Protein AF-A0A1I7SP14-F1 (afdb_monomer)

Sequence (160 aa):
MFYDKQYDRLYYVETESTFSPVQIAVGFITPQHPTPTILLRTQIIRDGCEPTQLSVQGDNLFLFSSRCDSLYIMSYNMETEGLRCRRLKETLYDCIQNGDQILCRMSIQIVLLNANLQKVWGIVTHDQNIEKYFNLKCISERLDENTYVFSDNFPAATIK

Mean predicted aligned error: 10.4 Å

Solvent-accessible surface area (backbone atoms only — not comparable to full-atom values): 9003 Å² total; per-residue (Å²): 99,39,76,40,79,90,78,52,31,44,35,41,72,49,73,49,77,93,42,91,56,28,37,38,37,35,31,34,31,29,92,92,44,74,67,73,46,76,78,44,76,48,66,47,84,55,87,83,63,62,69,77,46,52,47,79,46,92,53,36,40,38,38,34,20,67,54,93,52,23,25,37,43,35,34,35,30,69,81,78,70,42,42,34,50,46,78,44,87,36,39,64,78,48,75,50,79,57,83,66,33,36,40,37,37,36,82,62,36,37,36,38,32,39,78,78,55,39,44,41,41,34,41,38,56,74,59,103,53,50,73,79,80,39,68,72,91,32,62,73,45,74,80,54,101,52,33,37,37,29,51,44,81,47,83,58,50,71,62,129

Secondary structure (DSSP, 8-state):
-EEETTTTEEEEEEEETTSSSEEEEEEEE-SS--SPEEEEEEEE-STT----EEEEETTEEEEEEEETTEEEEEEEETTTTEEEEEEESS-EEEEEEETTEEEEEESSEEEEEETTS-EEEEEEE--TTHHHHS-GGGEEEE-SSSEEEEEEEPPPEEE-

Radius of gyration: 16.93 Å; Cα contacts (8 Å, |Δi|>4): 355; chains: 1; bounding box: 35×29×51 Å

pLDDT: mean 72.33, std 11.09, range [43.31, 93.06]

Structure (mmCIF, N/CA/C/O backbone):
data_AF-A0A1I7SP14-F1
#
_entry.id   AF-A0A1I7SP14-F1
#
loop_
_atom_site.group_PDB
_atom_site.id
_atom_site.type_symbol
_atom_site.label_atom_id
_atom_site.label_alt_id
_atom_site.label_comp_id
_atom_site.label_asym_id
_atom_site.label_entity_id
_atom_site.label_seq_id
_atom_site.pdbx_PDB_ins_code
_atom_site.Cartn_x
_atom_site.Cartn_y
_atom_site.Cartn_z
_atom_site.occupancy
_atom_site.B_iso_or_equiv
_atom_site.auth_seq_id
_atom_site.auth_comp_id
_atom_site.auth_asym_id
_atom_site.auth_atom_id
_atom_site.pdbx_PDB_model_num
ATOM 1 N N . MET A 1 1 ? -3.617 10.731 5.548 1.00 82.31 1 MET A N 1
ATOM 2 C CA . MET A 1 1 ? -4.942 10.587 6.200 1.00 82.31 1 MET A CA 1
ATOM 3 C C . MET A 1 1 ? -5.923 9.997 5.197 1.00 82.31 1 MET A C 1
ATOM 5 O O . MET A 1 1 ? -5.759 10.264 4.014 1.00 82.31 1 MET A O 1
ATOM 9 N N . PHE A 1 2 ? -6.908 9.220 5.649 1.00 83.19 2 PHE A N 1
ATOM 10 C CA . PHE A 1 2 ? -7.946 8.593 4.821 1.00 83.19 2 PHE A CA 1
ATOM 11 C C . PHE A 1 2 ? -9.278 8.589 5.583 1.00 83.19 2 PHE A C 1
ATOM 13 O O . PHE A 1 2 ? -9.296 8.216 6.752 1.00 83.19 2 PHE A O 1
ATOM 20 N N . TYR A 1 3 ? -10.382 8.995 4.951 1.00 85.31 3 TYR A N 1
ATOM 21 C CA . TYR A 1 3 ? -11.706 8.977 5.584 1.00 85.31 3 TYR A CA 1
ATOM 22 C C . TYR A 1 3 ? -12.561 7.835 5.036 1.00 85.31 3 TYR A C 1
ATOM 24 O O . TYR A 1 3 ? -12.909 7.817 3.854 1.00 85.31 3 TYR A O 1
ATOM 32 N N . ASP A 1 4 ? -12.920 6.911 5.920 1.00 83.81 4 ASP A N 1
ATOM 33 C CA . ASP A 1 4 ? -13.831 5.813 5.648 1.00 83.81 4 ASP A CA 1
ATOM 34 C C . ASP A 1 4 ? -15.262 6.223 6.001 1.00 83.81 4 ASP A C 1
ATOM 36 O O . ASP A 1 4 ? -15.644 6.315 7.170 1.00 83.81 4 ASP A O 1
ATOM 40 N N . LYS A 1 5 ? -16.062 6.456 4.959 1.00 84.75 5 LYS A N 1
ATOM 41 C CA . LYS A 1 5 ? -17.468 6.854 5.086 1.00 84.75 5 LYS A CA 1
ATOM 42 C C . LYS A 1 5 ? -18.360 5.747 5.641 1.00 84.75 5 LYS A C 1
ATOM 44 O O . LYS A 1 5 ? -19.392 6.060 6.221 1.00 84.75 5 LYS A O 1
ATOM 49 N N . GLN A 1 6 ? -18.015 4.479 5.419 1.00 83.75 6 GLN A N 1
ATOM 50 C CA . GLN A 1 6 ? -18.855 3.355 5.829 1.00 83.75 6 GLN A CA 1
ATOM 51 C C . GLN A 1 6 ? -18.839 3.195 7.349 1.00 83.75 6 GLN A C 1
ATOM 53 O O . GLN A 1 6 ? -19.881 2.943 7.949 1.00 83.75 6 GLN A O 1
ATOM 58 N N . TYR A 1 7 ? -17.664 3.360 7.957 1.00 83.69 7 TYR A N 1
ATOM 59 C CA . TYR A 1 7 ? -17.481 3.218 9.403 1.00 83.69 7 TYR A CA 1
ATOM 60 C C . TYR A 1 7 ? -17.365 4.554 10.147 1.00 83.69 7 TYR A C 1
ATOM 62 O O . TYR A 1 7 ? -17.180 4.541 11.361 1.00 83.69 7 TYR A O 1
ATOM 70 N N . ASP A 1 8 ? -17.467 5.683 9.437 1.00 88.81 8 ASP A N 1
ATOM 71 C CA . ASP A 1 8 ? -17.296 7.042 9.968 1.00 88.81 8 ASP A CA 1
ATOM 72 C C . ASP A 1 8 ? -15.960 7.221 10.717 1.00 88.81 8 ASP A C 1
ATOM 74 O O . ASP A 1 8 ? -15.883 7.738 11.834 1.00 88.81 8 ASP A O 1
ATOM 78 N N . ARG A 1 9 ? -14.879 6.729 10.098 1.00 90.88 9 ARG A N 1
ATOM 79 C CA . ARG A 1 9 ? -13.528 6.710 10.676 1.00 90.88 9 ARG A CA 1
ATOM 80 C C . ARG A 1 9 ? -12.577 7.566 9.862 1.00 90.88 9 ARG A C 1
ATOM 82 O O . ARG A 1 9 ? -12.427 7.374 8.657 1.00 90.88 9 ARG A O 1
ATOM 89 N N . LEU A 1 10 ? -11.863 8.466 10.530 1.00 90.75 10 LEU A N 1
ATOM 90 C CA . LEU A 1 10 ? -10.730 9.170 9.940 1.00 90.75 10 LEU A CA 1
ATOM 91 C C . LEU A 1 10 ? -9.443 8.469 10.354 1.00 90.75 10 LEU A C 1
ATOM 93 O O . LEU A 1 10 ? -8.971 8.625 11.479 1.00 90.75 10 LEU A O 1
ATOM 97 N N . TYR A 1 11 ? -8.888 7.698 9.430 1.00 89.12 11 TYR A N 1
ATOM 98 C CA . TYR A 1 11 ? -7.613 7.031 9.594 1.00 89.12 11 TYR A CA 1
ATOM 99 C C . TYR A 1 11 ? -6.457 7.999 9.344 1.00 89.12 11 TYR A C 1
ATOM 101 O O . TYR A 1 11 ? -6.470 8.824 8.419 1.00 89.12 11 TYR A O 1
ATOM 109 N N . TYR A 1 12 ? -5.415 7.876 10.151 1.00 87.19 12 TYR A N 1
ATOM 110 C CA . TYR A 1 12 ? -4.232 8.713 10.063 1.00 87.19 12 TYR A CA 1
ATOM 111 C C . TYR A 1 12 ? -2.973 7.909 10.392 1.00 87.19 12 TYR A C 1
ATOM 113 O O . TYR A 1 12 ? -3.030 6.807 10.940 1.00 87.19 12 TYR A O 1
ATOM 121 N N . VAL A 1 13 ? -1.835 8.475 10.000 1.00 84.56 13 VAL A N 1
ATOM 122 C CA . VAL A 1 13 ? -0.512 7.927 10.277 1.00 84.56 13 VAL A CA 1
ATOM 123 C C . VAL A 1 13 ? 0.274 9.003 10.997 1.00 84.56 13 VAL A C 1
ATOM 125 O O . VAL A 1 13 ? 0.360 10.128 10.508 1.00 84.56 13 VAL A O 1
ATOM 128 N N . GLU A 1 14 ? 0.827 8.653 12.146 1.00 85.06 14 GLU A N 1
ATOM 129 C CA . GLU A 1 14 ? 1.825 9.440 12.854 1.00 85.06 14 GLU A CA 1
ATOM 130 C C . GLU A 1 14 ? 3.198 8.831 12.593 1.00 85.06 14 GLU A C 1
ATOM 132 O O . GLU A 1 14 ? 3.384 7.616 12.681 1.00 85.06 14 GLU A O 1
ATOM 137 N N . THR A 1 15 ? 4.158 9.685 12.260 1.00 78.50 15 THR A N 1
ATOM 138 C CA . THR A 1 15 ? 5.563 9.323 12.077 1.00 78.50 15 THR A CA 1
ATOM 139 C C . THR A 1 15 ? 6.388 9.999 13.160 1.00 78.50 15 THR A C 1
ATOM 141 O O . THR A 1 15 ? 6.398 11.227 13.252 1.00 78.50 15 THR A O 1
ATOM 144 N N . GLU A 1 16 ? 7.124 9.222 13.946 1.00 74.44 16 GLU A N 1
ATOM 145 C CA . GLU A 1 16 ? 8.129 9.753 14.867 1.00 74.44 16 GLU A CA 1
ATOM 146 C C . GLU A 1 16 ? 9.500 9.662 14.183 1.00 74.44 16 GLU A C 1
ATOM 148 O O . GLU A 1 16 ? 10.170 8.627 14.194 1.00 74.44 16 GLU A O 1
ATOM 153 N N . SER A 1 17 ? 9.885 10.752 13.512 1.00 62.53 17 SER A N 1
ATOM 154 C CA . SER A 1 17 ? 11.087 10.847 12.668 1.00 62.53 17 SER A CA 1
ATOM 155 C C . SER A 1 17 ? 12.378 11.157 13.439 1.00 62.53 17 SER A C 1
ATOM 157 O O . SER A 1 17 ? 13.459 11.194 12.853 1.00 62.53 17 SER A O 1
ATOM 159 N N . THR A 1 18 ? 12.298 11.344 14.759 1.00 59.03 18 THR A N 1
ATOM 160 C CA . THR A 1 18 ? 13.451 11.618 15.634 1.00 59.03 18 THR A CA 1
ATOM 161 C C . THR A 1 18 ? 14.334 10.396 15.891 1.00 59.03 18 THR A C 1
ATOM 163 O O . THR A 1 18 ? 15.452 10.554 16.381 1.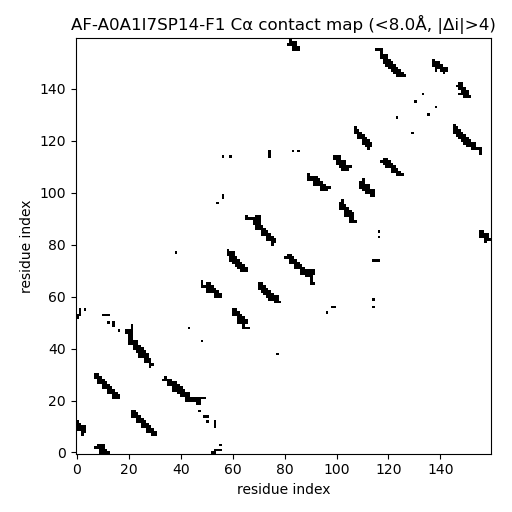00 59.03 18 THR A O 1
ATOM 166 N N . PHE A 1 19 ? 13.879 9.192 15.535 1.00 54.34 19 PHE A N 1
ATOM 167 C CA . PHE A 1 19 ? 14.609 7.946 15.751 1.00 54.34 19 PHE A CA 1
ATOM 168 C C . PHE A 1 19 ? 14.792 7.171 14.439 1.00 54.34 19 PHE A C 1
ATOM 170 O O . PHE A 1 19 ? 13.902 7.120 13.594 1.00 54.34 19 PHE A O 1
ATOM 177 N N . SER A 1 20 ? 15.969 6.562 14.272 1.00 59.94 20 SER A N 1
ATOM 178 C CA . SER A 1 20 ? 16.209 5.518 13.272 1.00 59.94 20 SER A CA 1
ATOM 179 C C . SER A 1 20 ? 16.250 4.178 14.008 1.00 59.94 20 SER A C 1
ATOM 181 O O . SER A 1 20 ? 17.102 4.024 14.891 1.00 59.94 20 SER A O 1
ATOM 183 N N . PRO A 1 21 ? 15.353 3.221 13.705 1.00 66.50 21 PRO A N 1
ATOM 184 C CA . PRO A 1 21 ? 14.350 3.229 12.630 1.00 66.50 21 PRO A CA 1
ATOM 185 C C . PRO A 1 21 ? 13.137 4.139 12.907 1.00 66.50 21 PRO A C 1
ATOM 187 O O . PRO A 1 21 ? 12.763 4.339 14.062 1.00 66.50 21 PRO A O 1
ATOM 190 N N . VAL A 1 22 ? 12.502 4.639 11.833 1.00 71.56 22 VAL A N 1
ATOM 191 C CA . VAL A 1 22 ? 11.290 5.478 11.914 1.00 71.56 22 VAL A CA 1
ATOM 192 C C . VAL A 1 22 ? 10.163 4.661 12.530 1.00 71.56 22 VAL A C 1
ATOM 194 O O . VAL A 1 22 ? 9.814 3.590 12.019 1.00 71.56 22 VAL A O 1
ATOM 197 N N . GLN A 1 23 ? 9.575 5.175 13.607 1.00 77.75 23 GLN A N 1
ATOM 198 C CA . GLN A 1 23 ? 8.369 4.585 14.170 1.00 77.75 23 GLN A CA 1
ATOM 199 C C . GLN A 1 23 ? 7.147 5.163 13.475 1.00 77.75 23 GLN A C 1
ATOM 201 O O . GLN A 1 23 ? 7.035 6.377 13.290 1.00 77.75 23 GLN A O 1
ATOM 206 N N . ILE A 1 24 ? 6.229 4.278 13.106 1.00 79.88 24 ILE A N 1
ATOM 207 C CA . ILE A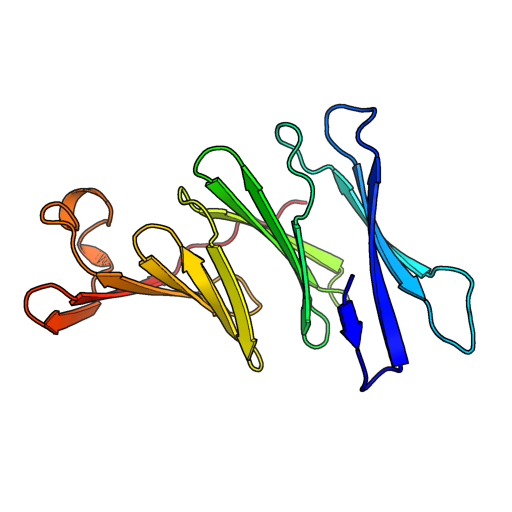 1 24 ? 4.916 4.658 12.612 1.00 79.88 24 ILE A CA 1
ATOM 208 C C . ILE A 1 24 ? 3.837 4.165 13.562 1.00 79.88 24 ILE A C 1
ATOM 210 O O . ILE A 1 24 ? 3.876 3.028 14.040 1.00 79.88 24 ILE A O 1
ATOM 214 N N . ALA A 1 25 ? 2.855 5.024 13.800 1.00 84.25 25 ALA A N 1
ATOM 215 C CA . ALA A 1 25 ? 1.606 4.661 14.435 1.00 84.25 25 ALA A CA 1
ATOM 216 C C . ALA A 1 25 ? 0.465 4.885 13.442 1.00 84.25 25 ALA A C 1
ATOM 218 O O . ALA A 1 25 ? 0.330 5.966 12.875 1.00 84.25 25 ALA A O 1
ATOM 219 N N . VAL A 1 26 ? -0.352 3.859 13.218 1.00 85.31 26 VAL A N 1
ATOM 220 C CA . VAL A 1 26 ? -1.591 3.978 12.445 1.00 85.31 26 VAL A CA 1
ATOM 221 C C . VAL A 1 26 ? -2.747 3.936 13.421 1.00 85.31 26 VAL A C 1
ATOM 223 O O . VAL A 1 26 ? -2.835 3.030 14.252 1.00 85.31 26 VAL A O 1
ATOM 226 N N . GLY A 1 27 ? -3.634 4.915 13.318 1.00 88.50 27 GLY A N 1
ATOM 227 C CA . GLY A 1 27 ? -4.807 5.010 14.168 1.00 88.50 27 GLY A CA 1
ATOM 228 C C . GLY A 1 27 ? -6.006 5.573 13.430 1.00 88.50 27 GLY A C 1
ATOM 229 O O . GLY A 1 27 ? -5.922 5.949 12.258 1.00 88.50 27 GLY A O 1
ATOM 230 N N . PHE A 1 28 ? -7.134 5.624 14.129 1.00 91.00 28 PHE A N 1
ATOM 231 C CA . PHE A 1 28 ? -8.328 6.310 13.660 1.00 91.00 28 PHE A CA 1
ATOM 232 C C . PHE A 1 28 ? -9.001 7.098 14.781 1.00 91.00 28 PHE A C 1
ATOM 234 O O . PHE A 1 28 ? -8.857 6.786 15.964 1.00 91.00 28 PHE A O 1
ATOM 241 N N . ILE A 1 29 ? -9.766 8.108 14.383 1.00 93.06 29 ILE A N 1
ATOM 242 C CA . ILE A 1 29 ? -10.726 8.811 15.237 1.00 93.06 29 ILE A CA 1
ATOM 243 C C . ILE A 1 29 ? -12.129 8.660 14.650 1.00 93.06 29 ILE A C 1
ATOM 245 O O . ILE A 1 29 ? -12.285 8.472 13.440 1.00 93.06 29 ILE A O 1
ATOM 249 N N . THR A 1 30 ? -13.142 8.762 15.505 1.00 91.69 30 THR A N 1
ATOM 250 C CA . THR A 1 30 ? -14.552 8.850 15.092 1.00 91.69 30 THR A CA 1
ATOM 251 C C . THR A 1 30 ? -15.147 10.145 15.640 1.00 91.69 30 THR A C 1
ATOM 253 O O . THR A 1 30 ? -14.665 10.639 16.664 1.00 91.69 30 THR A O 1
ATOM 256 N N . PRO A 1 31 ? -16.198 10.711 15.028 1.00 89.06 31 PRO A N 1
ATOM 257 C CA . PRO A 1 31 ? -16.857 11.890 15.585 1.00 89.06 31 PRO A CA 1
ATOM 258 C C . PRO A 1 31 ? -17.403 11.667 17.003 1.00 89.06 31 PRO A C 1
ATOM 260 O O . PRO A 1 31 ? -17.447 12.599 17.801 1.00 89.06 31 PRO A O 1
ATOM 263 N N . GLN A 1 32 ? -17.797 10.433 17.333 1.00 88.25 32 GLN A N 1
ATOM 264 C CA . GLN A 1 32 ? -18.355 10.068 18.638 1.00 88.25 32 GLN A CA 1
ATOM 265 C C . GLN A 1 32 ? -17.261 9.829 19.693 1.00 88.25 32 GLN A C 1
ATOM 267 O O . GLN A 1 32 ? -17.481 10.072 20.880 1.00 88.25 32 GLN A O 1
ATOM 272 N N . HIS A 1 33 ? -16.069 9.406 19.265 1.00 86.38 33 HIS A N 1
ATOM 273 C CA . HIS A 1 33 ? -14.890 9.219 20.108 1.00 86.38 33 HIS A CA 1
ATOM 274 C C . HIS A 1 33 ? -13.682 9.925 19.476 1.00 86.38 33 HIS A C 1
ATOM 276 O O . HIS A 1 33 ? -12.941 9.308 18.703 1.00 86.38 33 HIS A O 1
ATOM 282 N N . PRO A 1 34 ? -13.466 11.217 19.799 1.00 84.12 34 PRO A N 1
ATOM 283 C CA . PRO A 1 34 ? -12.368 11.999 19.233 1.00 84.12 34 PRO A CA 1
ATOM 284 C C . PRO A 1 34 ? -11.000 11.583 19.792 1.00 84.12 34 PRO A C 1
ATOM 286 O O . PRO A 1 34 ? -9.969 12.002 19.270 1.00 84.12 34 PRO A O 1
ATOM 289 N N . THR A 1 35 ? -10.971 10.765 20.849 1.00 89.31 35 THR A N 1
ATOM 290 C CA . THR A 1 35 ? -9.739 10.155 21.345 1.00 89.31 35 THR A CA 1
ATOM 291 C C . THR A 1 35 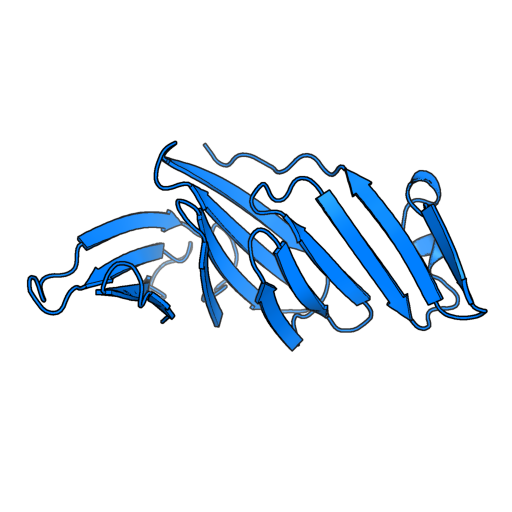? -9.228 9.133 20.328 1.00 89.31 35 THR A C 1
ATOM 293 O O . THR A 1 35 ? -9.980 8.228 19.955 1.00 89.31 35 THR A O 1
ATOM 296 N N . PRO A 1 36 ? -7.963 9.228 19.890 1.00 89.31 36 PRO A N 1
ATOM 297 C CA . PRO A 1 36 ? -7.459 8.323 18.875 1.00 89.31 36 PRO A CA 1
ATOM 298 C C . PRO A 1 36 ? -7.329 6.877 19.347 1.00 89.31 36 PRO A C 1
ATOM 300 O O . PRO A 1 36 ? -6.796 6.597 20.420 1.00 89.31 36 PRO A O 1
ATOM 303 N N . THR A 1 37 ? -7.786 5.953 18.504 1.00 89.88 37 THR A N 1
ATOM 304 C CA . THR A 1 37 ? -7.579 4.513 18.672 1.00 89.88 37 THR A CA 1
ATOM 305 C C . THR A 1 37 ? -6.386 4.089 17.829 1.00 89.88 37 THR A C 1
ATOM 307 O O . THR A 1 37 ? -6.412 4.225 16.606 1.00 89.88 37 THR A O 1
ATOM 310 N N . ILE A 1 38 ? -5.338 3.578 18.476 1.00 88.12 38 ILE A N 1
ATOM 311 C CA . ILE A 1 38 ? -4.129 3.104 17.796 1.00 88.12 38 ILE A CA 1
ATOM 312 C C . ILE A 1 38 ? -4.313 1.639 17.404 1.00 88.12 38 ILE A C 1
ATOM 314 O O . ILE A 1 38 ? -4.577 0.800 18.260 1.00 88.12 38 ILE A O 1
ATOM 318 N N . LEU A 1 39 ? -4.159 1.350 16.113 1.00 84.19 39 LEU A N 1
ATOM 319 C CA . LEU A 1 39 ? -4.290 0.011 15.532 1.00 84.19 39 LEU A CA 1
ATOM 320 C C . LEU A 1 39 ? -2.941 -0.690 15.409 1.00 84.19 39 LEU A C 1
ATOM 322 O O . LEU A 1 39 ? -2.821 -1.878 15.674 1.00 84.19 39 LEU A O 1
ATOM 326 N N . LEU A 1 40 ? -1.918 0.052 14.997 1.00 82.62 40 LEU A N 1
ATOM 327 C CA . LEU A 1 40 ? -0.595 -0.494 14.737 1.00 82.62 40 LEU A CA 1
ATOM 328 C C . LEU A 1 40 ? 0.455 0.490 15.225 1.00 82.62 40 LEU A C 1
ATOM 330 O O . LEU A 1 40 ? 0.407 1.664 14.867 1.00 82.62 40 LEU A O 1
ATOM 334 N N . ARG A 1 41 ? 1.438 -0.006 15.977 1.00 84.12 41 ARG A N 1
ATOM 335 C CA . ARG A 1 41 ? 2.737 0.651 16.147 1.00 84.12 41 ARG A CA 1
ATOM 336 C C . ARG A 1 41 ? 3.799 -0.276 15.594 1.00 84.12 41 ARG A C 1
ATOM 338 O O . ARG A 1 41 ? 3.927 -1.404 16.056 1.00 84.12 41 ARG A O 1
ATOM 345 N N . THR A 1 42 ? 4.535 0.179 14.589 1.00 76.69 42 THR A N 1
ATOM 346 C CA . THR A 1 42 ? 5.609 -0.620 14.002 1.00 76.69 42 THR A CA 1
ATOM 347 C C . THR A 1 42 ? 6.784 0.246 13.587 1.00 76.69 42 THR A C 1
ATOM 349 O O . THR A 1 42 ? 6.678 1.465 13.454 1.00 76.69 42 THR A O 1
ATOM 352 N N . GLN A 1 43 ? 7.928 -0.399 13.413 1.00 73.25 43 GLN A N 1
ATOM 353 C CA . GLN A 1 43 ? 9.140 0.236 12.929 1.00 73.25 43 GLN A CA 1
ATOM 354 C C . GLN A 1 43 ? 9.252 -0.009 11.430 1.00 73.25 43 GLN A C 1
ATOM 356 O O . GLN A 1 43 ? 9.302 -1.155 10.977 1.00 73.25 43 GLN A O 1
ATOM 361 N N . ILE A 1 44 ? 9.348 1.064 10.648 1.00 65.88 44 ILE A N 1
ATOM 362 C CA . ILE A 1 44 ? 9.778 0.938 9.260 1.00 65.88 44 ILE A CA 1
ATOM 363 C C . ILE A 1 44 ? 11.300 0.853 9.296 1.00 65.88 44 ILE A C 1
ATOM 365 O O . ILE A 1 44 ? 11.999 1.831 9.549 1.00 65.88 44 ILE A O 1
ATOM 369 N N . ILE A 1 45 ? 11.812 -0.353 9.053 1.00 53.59 45 ILE A N 1
ATOM 370 C CA . ILE A 1 45 ? 13.219 -0.739 9.254 1.00 53.59 45 ILE A CA 1
ATOM 371 C C . ILE A 1 45 ? 14.207 0.058 8.372 1.00 53.59 45 ILE A C 1
ATOM 373 O O . ILE A 1 45 ? 15.414 -0.120 8.501 1.00 53.59 45 ILE A O 1
ATOM 377 N N . ARG A 1 46 ? 13.767 0.928 7.451 1.00 54.28 46 ARG A N 1
ATOM 378 C CA . ARG A 1 46 ? 14.676 1.525 6.460 1.00 54.28 46 ARG A CA 1
ATOM 379 C C . ARG A 1 46 ? 14.500 3.025 6.258 1.00 54.28 46 ARG A C 1
ATOM 381 O O . ARG A 1 46 ? 13.417 3.500 5.931 1.00 54.28 46 ARG A O 1
ATOM 388 N N . ASP A 1 47 ? 15.627 3.715 6.434 1.00 53.03 47 ASP A N 1
ATOM 389 C CA . ASP A 1 47 ? 15.996 5.060 5.992 1.00 53.03 47 ASP A CA 1
ATOM 390 C C . ASP A 1 47 ? 14.826 6.005 5.715 1.00 53.03 47 ASP A C 1
ATOM 392 O O . ASP A 1 47 ? 14.465 6.236 4.560 1.00 53.03 47 ASP A O 1
ATOM 396 N N . GLY A 1 48 ? 14.273 6.613 6.770 1.00 50.75 48 GLY A N 1
ATOM 397 C CA . GLY A 1 48 ? 13.468 7.840 6.669 1.00 50.75 48 GLY A CA 1
ATOM 398 C C . GLY A 1 48 ? 12.298 7.782 5.682 1.00 50.75 48 GLY A C 1
ATOM 399 O O . GLY A 1 48 ? 11.999 8.785 5.044 1.00 50.75 48 GLY A O 1
ATOM 400 N N . CYS A 1 49 ? 11.710 6.604 5.474 1.00 57.25 49 CYS A N 1
ATOM 401 C CA . CYS A 1 49 ? 10.575 6.421 4.580 1.00 57.25 49 CYS A CA 1
ATOM 402 C C . CYS A 1 49 ? 9.292 6.815 5.320 1.00 57.25 49 CYS A C 1
ATOM 404 O O . CYS A 1 49 ? 8.678 5.994 5.999 1.00 57.25 49 CYS A O 1
ATOM 406 N N . GLU A 1 50 ? 8.909 8.087 5.220 1.00 62.88 50 GLU A N 1
ATOM 407 C CA . GLU A 1 50 ? 7.622 8.567 5.725 1.00 62.88 50 GLU A CA 1
ATOM 408 C C . GLU A 1 50 ? 6.495 8.058 4.809 1.00 62.88 50 GLU A C 1
ATOM 410 O O . GLU A 1 50 ? 6.628 8.121 3.578 1.00 62.88 50 GLU A O 1
ATOM 415 N N . PRO A 1 51 ? 5.401 7.497 5.355 1.00 64.75 51 PRO A N 1
ATOM 416 C CA . PRO A 1 51 ? 4.252 7.110 4.551 1.00 64.75 51 PRO A CA 1
ATOM 417 C C . PRO A 1 51 ? 3.641 8.336 3.870 1.00 64.75 51 PRO A C 1
ATOM 419 O O . PRO A 1 51 ? 3.153 9.252 4.527 1.00 64.75 51 PRO A O 1
ATOM 422 N N . THR A 1 52 ? 3.660 8.346 2.542 1.00 66.75 52 THR A N 1
ATOM 423 C CA . THR A 1 52 ? 3.121 9.428 1.713 1.00 66.75 52 THR A CA 1
ATOM 424 C C . THR A 1 52 ? 1.627 9.260 1.461 1.00 66.75 52 THR A C 1
ATOM 426 O O . THR A 1 52 ? 0.924 10.245 1.245 1.00 66.75 52 THR A O 1
ATOM 429 N N . GLN A 1 53 ? 1.114 8.027 1.531 1.00 73.50 53 GLN A N 1
ATOM 430 C CA . GLN A 1 53 ? -0.296 7.733 1.290 1.00 73.50 53 GLN A CA 1
ATOM 431 C C . GLN A 1 53 ? -0.797 6.586 2.174 1.00 73.50 53 GLN A C 1
ATOM 433 O O . GLN A 1 53 ? -0.078 5.619 2.437 1.00 73.50 53 GLN A O 1
ATOM 438 N N . LEU A 1 54 ? -2.048 6.716 2.622 1.00 76.38 54 LEU A N 1
ATOM 439 C CA . LEU A 1 54 ? -2.781 5.727 3.410 1.00 76.38 54 LEU A CA 1
ATOM 440 C C . LEU A 1 54 ? -4.052 5.335 2.656 1.00 76.38 54 LEU A C 1
ATOM 442 O O . LEU A 1 54 ? -4.765 6.214 2.172 1.00 76.38 54 LEU A O 1
ATOM 446 N N . SER A 1 55 ? -4.345 4.039 2.614 1.00 77.88 55 SER A N 1
ATOM 447 C CA . SER A 1 55 ? -5.562 3.485 2.016 1.00 77.88 55 SER A CA 1
ATOM 448 C C . SER A 1 55 ? -6.144 2.395 2.912 1.00 77.88 55 SER A C 1
ATOM 450 O O . SER A 1 55 ? -5.386 1.696 3.584 1.00 77.88 55 SER A O 1
ATOM 452 N N . VAL A 1 56 ? -7.468 2.240 2.938 1.00 75.00 56 VAL A N 1
ATOM 453 C CA . VAL A 1 56 ? -8.153 1.253 3.792 1.00 75.00 56 VAL A CA 1
ATOM 454 C C . VAL A 1 56 ? -9.120 0.424 2.959 1.00 75.00 56 VAL A C 1
ATOM 456 O O . VAL A 1 56 ? -9.897 0.963 2.171 1.00 75.00 56 VAL A O 1
ATOM 459 N N . GLN A 1 57 ? -9.088 -0.894 3.142 1.00 75.00 57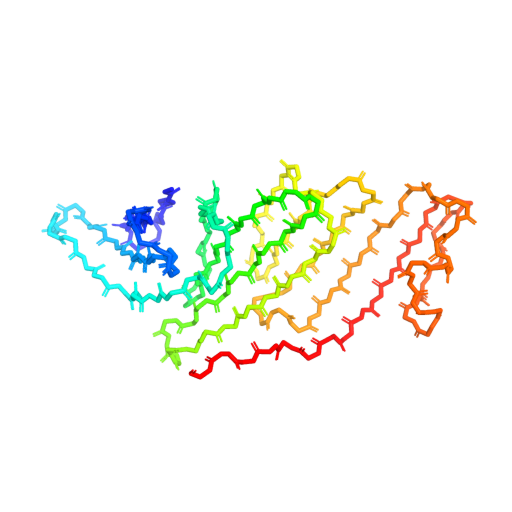 GLN A N 1
ATOM 460 C CA . GLN A 1 57 ? -9.989 -1.831 2.484 1.00 75.00 57 GLN A CA 1
ATOM 461 C C . GLN A 1 57 ? -10.429 -2.944 3.435 1.00 75.00 57 GLN A C 1
ATOM 463 O O . GLN A 1 57 ? -9.675 -3.892 3.671 1.00 75.00 57 GLN A O 1
ATOM 468 N N . GLY A 1 58 ? -11.680 -2.890 3.899 1.00 75.94 58 GLY A N 1
ATOM 469 C CA . GLY A 1 58 ? -12.162 -3.852 4.891 1.00 75.94 58 GLY A CA 1
ATOM 470 C C . GLY A 1 58 ? -11.199 -3.868 6.075 1.00 75.94 58 GLY A C 1
ATOM 471 O O . GLY A 1 58 ? -10.909 -2.815 6.638 1.00 75.94 58 GLY A O 1
ATOM 472 N N . ASP A 1 59 ? -10.618 -5.031 6.359 1.00 77.94 59 ASP A N 1
ATOM 473 C CA . ASP A 1 59 ? -9.644 -5.181 7.438 1.00 77.94 59 ASP A CA 1
ATOM 474 C C . ASP A 1 59 ? -8.202 -4.825 7.052 1.00 77.94 59 ASP A C 1
ATOM 476 O O . ASP A 1 59 ? -7.319 -4.917 7.886 1.00 77.94 59 ASP A O 1
ATOM 480 N N . ASN A 1 60 ? -7.906 -4.402 5.822 1.00 78.44 60 ASN A N 1
ATOM 481 C CA . ASN A 1 60 ? -6.530 -4.135 5.389 1.00 78.44 60 ASN A CA 1
ATOM 482 C C . ASN A 1 60 ? -6.209 -2.633 5.347 1.00 78.44 60 ASN A C 1
ATOM 484 O O . ASN A 1 60 ? -6.904 -1.853 4.696 1.00 78.44 60 ASN A O 1
ATOM 488 N N . LEU A 1 61 ? -5.111 -2.238 5.992 1.00 81.38 61 LEU A N 1
ATOM 489 C CA . LEU A 1 61 ? -4.508 -0.905 5.932 1.00 81.38 61 LEU A CA 1
ATOM 490 C C . LEU A 1 61 ? -3.286 -0.937 5.012 1.00 81.38 61 LEU A C 1
ATOM 492 O O . LEU A 1 61 ? -2.360 -1.712 5.253 1.00 81.38 61 LEU A O 1
ATOM 496 N N . PHE A 1 62 ? -3.250 -0.060 4.010 1.00 79.81 62 PHE A N 1
ATOM 497 C CA . PHE A 1 62 ? -2.134 0.084 3.077 1.00 79.81 62 PHE A CA 1
ATOM 498 C C . PHE A 1 62 ? -1.376 1.378 3.317 1.00 79.81 62 PHE A C 1
ATOM 500 O O . PHE A 1 62 ? -1.960 2.461 3.316 1.00 79.81 62 PHE A O 1
ATOM 507 N N . LEU A 1 63 ? -0.062 1.259 3.469 1.00 79.44 63 LEU A N 1
ATOM 508 C CA . LEU A 1 63 ? 0.863 2.372 3.638 1.00 79.44 63 LEU A CA 1
ATOM 509 C C . LEU A 1 63 ? 1.845 2.376 2.471 1.00 79.44 63 LEU A C 1
ATOM 511 O O . LEU A 1 63 ? 2.549 1.387 2.250 1.00 79.44 63 LEU A O 1
ATOM 515 N N . PHE A 1 64 ? 1.913 3.498 1.763 1.00 76.81 64 PHE A N 1
ATOM 516 C CA . PHE A 1 64 ? 2.842 3.705 0.657 1.00 76.81 64 PHE A CA 1
ATOM 517 C C . PHE A 1 64 ? 3.920 4.685 1.083 1.00 76.81 64 PHE A C 1
ATOM 519 O O . PHE A 1 64 ? 3.610 5.728 1.651 1.00 76.81 64 PHE A O 1
ATOM 526 N N . SER A 1 65 ? 5.178 4.369 0.797 1.00 73.94 65 SER A N 1
ATOM 527 C CA . SER A 1 65 ? 6.287 5.306 0.957 1.00 73.94 65 SER A CA 1
ATOM 528 C C . SER A 1 65 ? 7.216 5.220 -0.245 1.00 73.94 65 SER A C 1
ATOM 530 O O . SER A 1 65 ? 7.726 4.145 -0.569 1.00 73.94 65 SER A O 1
ATOM 532 N N . SER A 1 66 ? 7.418 6.345 -0.927 1.00 65.94 66 SER A N 1
ATOM 533 C CA . SER A 1 66 ? 8.326 6.462 -2.069 1.00 65.94 66 SER A CA 1
ATOM 534 C C . SER A 1 66 ? 9.595 7.207 -1.661 1.00 65.94 66 SER A C 1
ATOM 536 O O . SER A 1 66 ? 9.522 8.375 -1.277 1.00 65.94 66 SER A O 1
ATOM 538 N N . ARG A 1 67 ? 10.764 6.573 -1.790 1.00 66.75 67 ARG A N 1
ATOM 539 C CA . ARG A 1 67 ? 12.068 7.229 -1.603 1.00 66.75 67 ARG A CA 1
ATOM 540 C C . ARG A 1 67 ? 13.100 6.639 -2.558 1.00 66.75 67 ARG A C 1
ATOM 542 O O . ARG A 1 67 ? 13.189 5.420 -2.658 1.00 66.75 67 ARG A O 1
ATOM 549 N N . CYS A 1 68 ? 13.900 7.504 -3.193 1.00 57.66 68 CYS A N 1
ATOM 550 C CA . CYS A 1 68 ? 15.094 7.142 -3.975 1.00 57.66 68 CYS A CA 1
ATOM 551 C C . CYS A 1 68 ? 14.884 5.892 -4.851 1.00 57.66 68 CYS A C 1
ATOM 553 O O . CYS A 1 68 ? 15.532 4.867 -4.639 1.00 57.66 68 CYS A O 1
ATOM 555 N N . ASP A 1 69 ? 13.927 5.963 -5.780 1.00 64.06 69 ASP A N 1
ATOM 556 C CA . ASP A 1 69 ? 13.660 4.905 -6.766 1.00 64.06 69 ASP A CA 1
ATOM 557 C C . ASP A 1 69 ? 13.155 3.592 -6.159 1.00 64.06 69 ASP A C 1
ATOM 559 O O . ASP A 1 69 ? 13.379 2.493 -6.670 1.00 64.06 69 ASP A O 1
ATOM 563 N N . SER A 1 70 ? 12.503 3.663 -5.001 1.00 68.50 70 SER A N 1
ATOM 564 C CA . SER A 1 70 ? 11.835 2.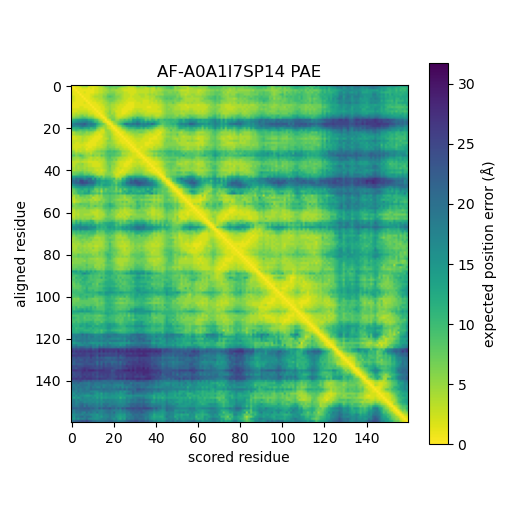514 -4.409 1.00 68.50 70 SER A CA 1
ATOM 565 C C . SER A 1 70 ? 10.514 2.895 -3.758 1.00 68.50 70 SER A C 1
ATOM 567 O O . SER A 1 70 ? 10.430 3.848 -2.983 1.00 68.50 70 SER A O 1
ATOM 569 N N . LEU A 1 71 ? 9.497 2.085 -4.038 1.00 73.25 71 LEU A N 1
ATOM 570 C CA . LEU A 1 71 ? 8.190 2.128 -3.409 1.00 73.25 71 LEU A CA 1
ATOM 571 C C . LEU A 1 71 ? 8.101 1.007 -2.377 1.00 73.25 71 LEU A C 1
ATOM 573 O O . LEU A 1 71 ? 8.212 -0.174 -2.711 1.00 73.25 71 LEU A O 1
ATOM 577 N N . TYR A 1 72 ? 7.869 1.379 -1.127 1.00 75.06 72 TYR A N 1
ATOM 578 C CA . TYR A 1 72 ? 7.516 0.460 -0.058 1.00 75.06 72 TYR A CA 1
ATOM 579 C C . TYR A 1 72 ? 6.006 0.447 0.127 1.00 75.06 72 TYR A C 1
ATOM 581 O O . TYR A 1 72 ? 5.377 1.497 0.240 1.00 75.06 72 TYR A O 1
ATOM 589 N N . ILE A 1 73 ? 5.445 -0.755 0.158 1.00 78.56 73 ILE A N 1
ATOM 590 C CA . ILE A 1 73 ? 4.021 -1.014 0.326 1.00 78.56 73 ILE A CA 1
ATOM 591 C C . ILE A 1 73 ? 3.887 -1.932 1.523 1.00 78.56 73 ILE A C 1
AT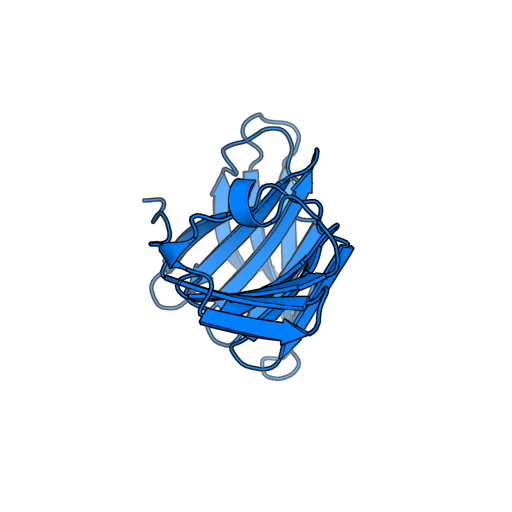OM 593 O O . ILE A 1 73 ? 4.323 -3.085 1.477 1.00 78.56 73 ILE A O 1
ATOM 597 N N . MET A 1 74 ? 3.311 -1.416 2.598 1.00 79.31 74 MET A N 1
ATOM 598 C CA . MET A 1 74 ? 2.974 -2.221 3.763 1.00 79.31 74 MET A CA 1
ATOM 599 C C . MET A 1 74 ? 1.473 -2.449 3.789 1.00 79.31 74 MET A C 1
ATOM 601 O O . MET A 1 74 ? 0.709 -1.515 3.571 1.00 79.31 74 MET A O 1
ATOM 605 N N . SER A 1 75 ? 1.077 -3.688 4.051 1.00 80.69 75 SER A N 1
ATOM 606 C CA . SER A 1 75 ? -0.309 -4.085 4.263 1.00 80.69 75 SER A CA 1
ATOM 607 C C . SER A 1 75 ? -0.427 -4.654 5.665 1.00 80.69 75 SER A C 1
ATOM 609 O O . SER A 1 75 ? 0.249 -5.634 5.982 1.00 80.69 75 SER A O 1
ATOM 611 N N . TYR A 1 76 ? -1.274 -4.054 6.491 1.00 80.88 76 TYR A N 1
ATOM 612 C CA . TYR A 1 76 ? -1.618 -4.564 7.812 1.00 80.88 76 TYR A CA 1
ATOM 613 C C . TYR A 1 76 ? -3.064 -5.039 7.814 1.00 80.88 76 TYR A C 1
ATOM 615 O O . TYR A 1 76 ? -3.962 -4.250 7.536 1.00 80.88 76 TYR A O 1
ATOM 623 N N . ASN A 1 77 ? -3.283 -6.312 8.120 1.00 82.38 77 ASN A N 1
ATOM 624 C CA . ASN A 1 77 ? -4.620 -6.848 8.312 1.00 82.38 77 ASN A CA 1
ATOM 625 C C . ASN A 1 77 ? -5.024 -6.691 9.788 1.00 82.38 77 ASN A C 1
ATOM 627 O O . ASN A 1 77 ? -4.370 -7.258 10.656 1.00 82.38 77 ASN A O 1
ATOM 631 N N . MET A 1 78 ? -6.075 -5.919 10.052 1.00 80.62 78 MET A N 1
ATOM 632 C CA . MET A 1 78 ? -6.632 -5.603 11.368 1.00 80.62 78 MET A CA 1
ATOM 633 C C . MET A 1 78 ? -7.288 -6.814 12.040 1.00 80.62 78 MET A C 1
ATOM 635 O O . MET A 1 78 ? -7.322 -6.864 13.261 1.00 80.62 78 MET A O 1
ATOM 639 N N . GLU A 1 79 ? -7.791 -7.785 11.273 1.00 83.25 79 GLU A N 1
ATOM 640 C CA . GLU A 1 79 ? -8.422 -8.996 11.815 1.00 83.25 79 GLU A CA 1
ATOM 641 C C . GLU A 1 79 ? -7.369 -10.011 12.279 1.00 83.25 79 GLU A C 1
ATOM 643 O O . GLU A 1 79 ? -7.443 -10.541 13.383 1.00 83.25 79 GLU A O 1
ATOM 648 N N . THR A 1 80 ? -6.364 -10.281 11.442 1.00 81.94 80 THR A N 1
ATOM 649 C CA . THR A 1 80 ? -5.308 -11.261 11.737 1.00 81.94 80 THR A CA 1
ATO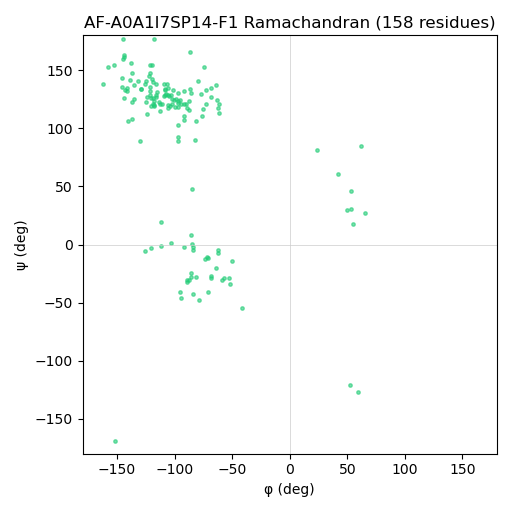M 650 C C . THR A 1 80 ? -4.086 -10.646 12.414 1.00 81.94 80 THR A C 1
ATOM 652 O O . THR A 1 80 ? -3.097 -11.349 12.616 1.00 81.94 80 THR A O 1
ATOM 655 N N . GLU A 1 81 ? -4.091 -9.329 12.625 1.00 81.19 81 GLU A N 1
ATOM 656 C CA . GLU A 1 81 ? -2.951 -8.510 13.064 1.00 81.19 81 GLU A CA 1
ATOM 657 C C . GLU A 1 81 ? -1.669 -8.748 12.238 1.00 81.19 81 GLU A C 1
ATOM 659 O O . GLU A 1 81 ? -0.539 -8.642 12.716 1.00 81.19 81 GLU A O 1
ATOM 664 N N . GLY A 1 82 ? -1.836 -9.105 10.962 1.00 79.94 82 GLY A N 1
ATOM 665 C CA . GLY A 1 82 ? -0.746 -9.558 10.104 1.00 79.94 82 GLY A CA 1
ATOM 666 C C . GLY A 1 82 ? -0.118 -8.412 9.321 1.00 79.94 82 GLY A C 1
ATOM 667 O O . GLY A 1 82 ? -0.799 -7.796 8.502 1.00 79.94 82 GLY A O 1
ATOM 668 N N . LEU A 1 83 ? 1.188 -8.173 9.496 1.00 77.88 83 LEU A N 1
ATOM 669 C CA . LEU A 1 83 ? 1.942 -7.179 8.726 1.00 77.88 83 LEU A CA 1
ATOM 670 C C . LEU A 1 83 ? 2.729 -7.823 7.575 1.00 77.88 83 LEU A C 1
ATOM 672 O O . LEU A 1 83 ? 3.565 -8.714 7.756 1.00 77.88 83 LEU A O 1
ATOM 676 N N . ARG A 1 84 ? 2.499 -7.320 6.365 1.00 78.06 84 ARG A N 1
ATOM 677 C CA . ARG A 1 84 ? 3.259 -7.664 5.161 1.00 78.06 84 ARG A CA 1
ATOM 678 C C . ARG A 1 84 ? 3.914 -6.416 4.609 1.00 78.06 84 ARG A C 1
ATOM 680 O O . ARG A 1 84 ? 3.312 -5.347 4.610 1.00 78.06 84 ARG A O 1
ATOM 687 N N . CYS A 1 85 ? 5.129 -6.557 4.099 1.00 76.50 85 CYS A N 1
ATOM 688 C CA . CYS A 1 85 ? 5.841 -5.463 3.456 1.00 76.50 85 CYS A CA 1
ATOM 689 C C . CYS A 1 85 ? 6.403 -5.914 2.117 1.00 76.50 85 CYS A C 1
ATOM 691 O O . CYS A 1 85 ? 6.906 -7.032 1.967 1.00 76.50 85 CYS A O 1
ATOM 693 N N . ARG A 1 86 ? 6.335 -5.015 1.142 1.00 76.31 86 ARG A N 1
ATOM 694 C CA . ARG A 1 86 ? 6.868 -5.219 -0.191 1.00 76.31 86 ARG A CA 1
ATOM 695 C C . ARG A 1 86 ? 7.620 -3.987 -0.658 1.00 76.31 86 ARG A C 1
ATOM 697 O O . ARG A 1 86 ? 7.138 -2.872 -0.518 1.00 76.31 86 ARG A O 1
ATOM 704 N N . ARG A 1 87 ? 8.780 -4.210 -1.273 1.00 75.62 87 ARG A N 1
ATOM 705 C CA . ARG A 1 87 ? 9.552 -3.176 -1.964 1.00 75.62 87 ARG A CA 1
ATOM 706 C C . ARG A 1 87 ? 9.463 -3.393 -3.470 1.00 75.62 87 ARG A C 1
ATOM 708 O O . ARG A 1 87 ? 9.762 -4.486 -3.946 1.00 75.62 87 ARG A O 1
ATOM 715 N N . LEU A 1 88 ? 9.107 -2.350 -4.206 1.00 72.69 88 LEU A N 1
ATOM 716 C CA . LEU A 1 88 ? 9.248 -2.257 -5.656 1.00 72.69 88 LEU A CA 1
ATOM 717 C C . LEU A 1 88 ? 10.408 -1.298 -5.957 1.00 72.69 88 LEU A C 1
ATOM 719 O O . LEU A 1 88 ? 10.559 -0.292 -5.268 1.00 72.69 88 LEU A O 1
ATOM 723 N N . LYS A 1 89 ? 11.261 -1.621 -6.935 1.00 72.31 89 LYS A N 1
ATOM 724 C CA . LYS A 1 89 ? 12.436 -0.811 -7.318 1.00 72.31 89 LYS A CA 1
ATOM 725 C C . LYS A 1 89 ? 12.064 0.299 -8.309 1.00 72.31 89 LYS A C 1
ATOM 727 O O . LYS A 1 89 ? 12.684 0.418 -9.351 1.00 72.31 89 LYS A O 1
ATOM 732 N N . GLU A 1 90 ? 11.007 1.039 -8.015 1.00 71.94 90 GLU A N 1
ATOM 733 C CA . GLU A 1 90 ? 10.499 2.096 -8.884 1.00 71.94 90 GLU A CA 1
ATOM 734 C C . GLU A 1 90 ? 9.949 3.246 -8.042 1.00 71.94 90 GLU A C 1
ATOM 736 O O . GLU A 1 90 ? 9.587 3.058 -6.875 1.00 71.94 90 GLU A O 1
ATOM 741 N N . THR A 1 91 ? 9.846 4.428 -8.643 1.00 73.25 91 THR A N 1
ATOM 742 C CA . THR A 1 91 ? 9.222 5.591 -8.006 1.00 73.25 91 THR A CA 1
ATOM 743 C C . THR A 1 91 ? 7.711 5.557 -8.230 1.00 73.25 91 THR A C 1
ATOM 745 O O . THR A 1 91 ? 7.247 5.385 -9.357 1.00 73.25 91 THR A O 1
ATOM 748 N N . LEU A 1 92 ? 6.933 5.721 -7.155 1.00 74.56 92 LEU A N 1
ATOM 749 C CA . LEU A 1 92 ? 5.478 5.877 -7.221 1.00 74.56 92 LEU A CA 1
ATOM 750 C C . LEU A 1 92 ? 5.127 7.296 -7.673 1.00 74.56 92 LEU A C 1
ATOM 752 O O . LEU A 1 92 ? 5.601 8.258 -7.073 1.00 74.56 92 LEU A O 1
ATOM 756 N N . TYR A 1 93 ? 4.266 7.415 -8.679 1.00 74.06 93 TYR A N 1
ATOM 757 C CA . TYR A 1 93 ? 3.637 8.688 -9.031 1.00 74.06 93 TYR A CA 1
ATOM 758 C C . TYR A 1 93 ? 2.273 8.850 -8.377 1.00 74.06 93 TYR A C 1
ATOM 760 O O . TYR A 1 93 ? 1.971 9.922 -7.867 1.00 74.06 93 TYR A O 1
ATOM 768 N N . ASP A 1 94 ? 1.450 7.805 -8.429 1.00 74.12 94 ASP A N 1
ATOM 769 C CA . ASP A 1 94 ? 0.073 7.846 -7.942 1.00 74.12 94 ASP A CA 1
ATOM 770 C C . ASP A 1 94 ? -0.425 6.431 -7.633 1.00 74.12 94 ASP A C 1
ATOM 772 O O . ASP A 1 94 ? 0.033 5.460 -8.250 1.00 74.12 94 ASP A O 1
ATOM 776 N N . CYS A 1 95 ? -1.379 6.295 -6.714 1.00 77.44 95 CYS A N 1
ATOM 777 C CA . CYS A 1 95 ? -2.131 5.060 -6.570 1.00 77.44 95 CYS A CA 1
ATOM 778 C C . CYS A 1 95 ? -3.622 5.289 -6.327 1.00 77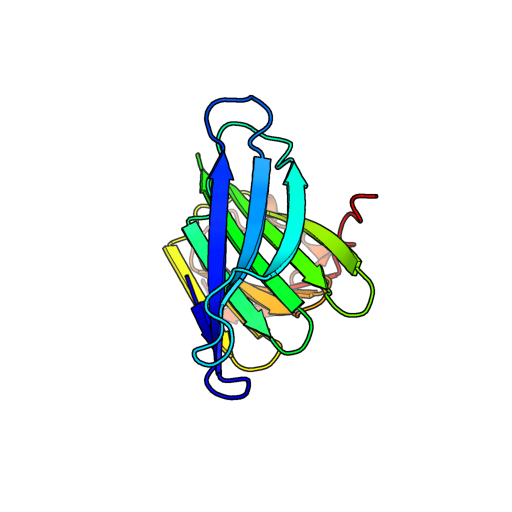.44 95 CYS A C 1
ATOM 780 O O . CYS A 1 95 ? -4.044 6.180 -5.590 1.00 77.44 95 CYS A O 1
ATOM 782 N N . ILE A 1 96 ? -4.421 4.425 -6.950 1.00 76.50 96 ILE A N 1
ATOM 783 C CA . ILE A 1 96 ? -5.877 4.424 -6.850 1.00 76.50 96 ILE A CA 1
ATOM 784 C C . ILE A 1 96 ? -6.306 3.070 -6.302 1.00 76.50 96 ILE A C 1
ATOM 786 O O . ILE A 1 96 ? -5.924 2.023 -6.828 1.00 76.50 96 ILE A O 1
ATOM 790 N N . GLN A 1 97 ? -7.125 3.088 -5.257 1.00 75.75 97 GLN A N 1
ATOM 791 C CA . GLN A 1 97 ? -7.774 1.891 -4.740 1.00 75.75 97 GLN A CA 1
ATOM 792 C C . GLN A 1 97 ? -9.144 1.709 -5.407 1.00 75.75 97 GLN A C 1
ATOM 794 O O . GLN A 1 97 ? -9.942 2.644 -5.453 1.00 75.75 97 GLN A O 1
ATOM 799 N N . ASN A 1 98 ? -9.430 0.496 -5.883 1.00 72.62 98 ASN A N 1
ATOM 800 C CA . ASN A 1 98 ? -10.743 0.086 -6.372 1.00 72.62 98 ASN A CA 1
ATOM 801 C C . ASN A 1 98 ? -11.072 -1.324 -5.860 1.00 72.62 98 ASN A C 1
ATOM 803 O O . ASN A 1 98 ? -10.489 -2.307 -6.314 1.00 72.62 98 ASN A O 1
ATOM 807 N N . GLY A 1 99 ? -12.006 -1.429 -4.913 1.00 72.69 99 GLY A N 1
ATOM 808 C CA . GLY A 1 99 ? -12.324 -2.711 -4.282 1.00 72.69 99 GLY A CA 1
ATOM 809 C C . GLY A 1 99 ? -11.103 -3.319 -3.584 1.00 72.69 99 GLY A C 1
ATOM 810 O O . GLY A 1 99 ? -10.466 -2.646 -2.774 1.00 72.69 99 GLY A O 1
ATOM 811 N N . ASP A 1 100 ? -10.784 -4.576 -3.904 1.00 71.06 100 ASP A N 1
ATOM 812 C CA . ASP A 1 100 ? -9.647 -5.344 -3.371 1.00 71.06 100 ASP A CA 1
ATOM 813 C C . ASP A 1 100 ? -8.327 -5.144 -4.117 1.00 71.06 100 ASP A C 1
ATOM 815 O O . ASP A 1 100 ? -7.338 -5.843 -3.861 1.00 71.06 100 ASP A O 1
ATOM 819 N N . GLN A 1 101 ? -8.323 -4.186 -5.038 1.00 74.75 101 GLN A N 1
ATOM 820 C CA . GLN A 1 101 ? -7.211 -3.917 -5.918 1.00 74.75 101 GLN A CA 1
ATOM 821 C C . GLN A 1 101 ? -6.682 -2.505 -5.706 1.00 74.75 101 GLN A C 1
ATOM 823 O O . GLN A 1 101 ? -7.433 -1.539 -5.556 1.00 74.75 101 GLN A O 1
ATOM 828 N N . ILE A 1 102 ? -5.362 -2.384 -5.739 1.00 77.06 102 ILE A N 1
ATOM 829 C CA . ILE A 1 102 ? -4.665 -1.106 -5.738 1.00 77.06 102 ILE A CA 1
ATOM 830 C C . ILE A 1 102 ? -3.879 -1.010 -7.030 1.00 77.06 102 ILE A C 1
ATOM 832 O O . ILE A 1 102 ? -2.998 -1.826 -7.298 1.00 77.06 102 ILE A O 1
ATOM 836 N N . LEU A 1 103 ? -4.201 0.005 -7.818 1.00 80.31 103 LEU A N 1
ATOM 837 C CA . LEU A 1 103 ? -3.480 0.356 -9.022 1.00 80.31 103 LEU A CA 1
ATOM 838 C C . LEU A 1 103 ? -2.400 1.377 -8.662 1.00 80.31 103 LEU A C 1
ATOM 840 O O . LEU A 1 103 ? -2.711 2.515 -8.327 1.00 80.31 103 LEU A O 1
ATOM 844 N N . CYS A 1 104 ? -1.136 0.981 -8.734 1.00 78.25 104 CYS A N 1
ATOM 845 C CA . CYS A 1 104 ? 0.025 1.841 -8.546 1.00 78.25 104 CYS A CA 1
ATOM 846 C C . CYS A 1 104 ? 0.591 2.245 -9.909 1.00 78.25 104 CYS A C 1
ATOM 848 O O . CYS A 1 104 ? 1.066 1.396 -10.666 1.00 78.25 104 CYS A O 1
ATOM 850 N N . ARG A 1 105 ? 0.601 3.543 -10.208 1.00 79.50 105 ARG A N 1
ATOM 851 C CA . ARG A 1 105 ? 1.304 4.105 -11.362 1.00 79.50 105 ARG A CA 1
ATOM 852 C C . ARG A 1 105 ? 2.728 4.474 -10.957 1.00 79.50 105 ARG A C 1
ATOM 854 O O . ARG A 1 105 ? 2.928 5.307 -10.076 1.00 79.50 105 ARG A O 1
ATOM 861 N N . MET A 1 106 ? 3.709 3.881 -11.622 1.00 78.00 106 MET A N 1
ATOM 862 C CA . MET A 1 106 ? 5.136 4.121 -11.401 1.00 78.00 106 MET A CA 1
ATOM 863 C C . MET A 1 106 ? 5.812 4.697 -12.652 1.00 78.00 106 MET A C 1
ATOM 865 O O . MET A 1 106 ? 5.172 4.840 -13.695 1.00 78.00 106 MET A O 1
ATOM 869 N N . SER A 1 107 ? 7.105 5.014 -12.535 1.00 73.94 107 SER A N 1
ATOM 870 C CA . SER A 1 107 ? 7.995 5.524 -13.595 1.00 73.94 107 SER A CA 1
ATOM 871 C C . SER A 1 107 ? 7.820 4.838 -14.947 1.00 73.94 107 SER A C 1
ATOM 873 O O . SER A 1 107 ? 7.582 5.511 -15.947 1.00 73.94 107 SER A O 1
ATOM 875 N N . ILE A 1 108 ? 7.921 3.510 -14.968 1.00 72.06 108 ILE A N 1
ATOM 876 C CA . ILE A 1 108 ? 7.966 2.718 -16.209 1.00 72.06 108 ILE A CA 1
ATOM 877 C C . ILE A 1 108 ? 6.834 1.693 -16.324 1.00 72.06 108 ILE A C 1
ATOM 879 O O . ILE A 1 108 ? 6.738 0.971 -17.313 1.00 72.06 108 ILE A O 1
ATOM 883 N N . GLN A 1 109 ? 5.993 1.583 -15.295 1.00 74.00 109 GLN A N 1
ATOM 884 C CA . GLN A 1 109 ? 4.993 0.527 -15.218 1.00 74.00 109 GLN A CA 1
ATOM 885 C C . GLN A 1 109 ? 3.773 0.934 -14.400 1.00 74.00 109 GLN A C 1
ATOM 887 O O . GLN A 1 109 ? 3.845 1.749 -13.479 1.00 74.00 109 GLN A O 1
ATOM 892 N N . ILE A 1 110 ? 2.650 0.299 -14.703 1.00 76.38 110 ILE A N 1
ATOM 893 C CA . ILE A 1 110 ? 1.451 0.310 -13.874 1.00 76.38 110 ILE A CA 1
ATOM 894 C C . ILE A 1 110 ? 1.333 -1.069 -13.249 1.00 76.38 110 ILE A C 1
ATOM 896 O O . ILE A 1 110 ? 1.397 -2.058 -13.967 1.00 76.38 110 ILE A O 1
ATOM 900 N N . VAL A 1 111 ? 1.159 -1.148 -11.933 1.00 76.94 111 VAL A N 1
ATOM 901 C CA . VAL A 1 111 ? 1.012 -2.414 -11.213 1.00 76.94 111 VAL A CA 1
ATOM 902 C C . VAL A 1 111 ? -0.307 -2.452 -10.465 1.00 76.94 111 VAL A C 1
ATOM 904 O O . VAL A 1 111 ? -0.636 -1.538 -9.722 1.00 76.94 111 VAL A O 1
ATOM 907 N N . LEU A 1 112 ? -1.023 -3.554 -10.619 1.00 76.31 112 LEU A N 1
ATOM 908 C CA . LEU A 1 112 ? -2.187 -3.921 -9.838 1.00 76.31 112 LEU A CA 1
ATOM 909 C C . LEU A 1 112 ? -1.764 -4.869 -8.716 1.00 76.31 112 LEU A C 1
ATOM 911 O O . LEU A 1 112 ? -1.225 -5.949 -8.974 1.00 76.31 112 LEU A O 1
ATOM 915 N N . LEU A 1 113 ? -2.033 -4.471 -7.481 1.00 75.25 113 LEU A N 1
ATOM 916 C CA . LEU A 1 113 ? -1.803 -5.261 -6.278 1.00 75.25 113 LEU A CA 1
ATOM 917 C C . LEU A 1 113 ? -3.138 -5.694 -5.703 1.00 75.25 113 LEU A C 1
ATOM 919 O O . LEU A 1 113 ? -4.059 -4.887 -5.629 1.00 75.25 113 LEU A O 1
ATOM 923 N N . ASN A 1 114 ? -3.229 -6.942 -5.254 1.00 74.31 114 ASN A N 1
ATOM 924 C CA . ASN A 1 114 ? -4.344 -7.359 -4.413 1.00 74.31 114 ASN A CA 1
ATOM 925 C C . ASN A 1 114 ? -4.058 -7.084 -2.932 1.00 74.31 114 ASN A C 1
ATOM 927 O O . ASN A 1 114 ? -2.903 -6.911 -2.530 1.00 74.31 114 ASN A O 1
ATOM 931 N N . ALA A 1 115 ? -5.106 -7.138 -2.111 1.00 66.00 115 ALA A N 1
ATOM 932 C CA . ALA A 1 115 ? -5.020 -6.893 -0.672 1.00 66.00 115 ALA A CA 1
ATOM 933 C C . ALA A 1 115 ? -3.962 -7.740 0.059 1.00 66.00 115 ALA A C 1
ATOM 935 O O . ALA A 1 115 ? -3.367 -7.336 1.050 1.00 66.00 115 ALA A O 1
ATOM 936 N N . ASN A 1 116 ? -3.694 -8.934 -0.469 1.00 67.00 116 ASN A N 1
ATOM 937 C CA . ASN A 1 116 ? -2.734 -9.873 0.090 1.00 67.00 116 ASN A CA 1
ATOM 938 C C . ASN A 1 116 ? -1.277 -9.615 -0.330 1.00 67.00 116 ASN A C 1
ATOM 940 O O . ASN A 1 116 ? -0.390 -10.324 0.153 1.00 67.00 116 ASN A O 1
ATOM 944 N N . LEU A 1 117 ? -1.021 -8.648 -1.219 1.00 68.75 117 LEU A N 1
ATOM 945 C CA . LEU A 1 117 ? 0.276 -8.376 -1.857 1.00 68.75 117 LEU A CA 1
ATOM 946 C C . LEU A 1 117 ? 0.891 -9.594 -2.577 1.00 68.75 117 LEU A C 1
ATOM 948 O O . LEU A 1 117 ? 2.092 -9.608 -2.860 1.00 68.75 117 LEU A O 1
ATOM 952 N N . GLN A 1 118 ? 0.079 -10.615 -2.867 1.00 63.72 118 GLN A N 1
ATOM 953 C CA . GLN A 1 118 ? 0.516 -11.897 -3.427 1.00 63.72 118 GLN A CA 1
ATOM 954 C C . GLN A 1 118 ? 0.579 -11.875 -4.951 1.00 63.72 118 GLN A C 1
ATOM 956 O O . GLN A 1 118 ? 1.414 -12.567 -5.532 1.00 63.72 118 GLN A O 1
ATOM 961 N N . LYS A 1 119 ? -0.286 -11.084 -5.594 1.00 62.81 119 LYS A N 1
ATOM 962 C CA . LYS A 1 119 ? -0.384 -11.040 -7.051 1.00 62.81 119 LYS A CA 1
ATOM 963 C C . LYS A 1 119 ? -0.107 -9.638 -7.566 1.00 62.81 119 LYS A C 1
ATOM 965 O O . LYS A 1 119 ? -0.735 -8.680 -7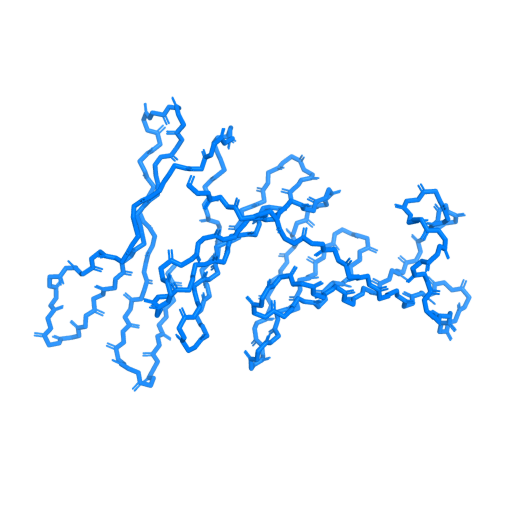.123 1.00 62.81 119 LYS A O 1
ATOM 970 N N . VAL A 1 120 ? 0.843 -9.560 -8.489 1.00 64.06 120 VAL A N 1
ATOM 971 C CA . VAL A 1 120 ? 1.208 -8.354 -9.229 1.00 64.06 120 VAL A CA 1
ATOM 972 C C . VAL A 1 120 ? 0.814 -8.598 -10.671 1.00 64.06 120 VAL A C 1
ATOM 974 O O . VAL A 1 120 ? 1.375 -9.489 -11.306 1.00 64.06 120 VAL A O 1
ATOM 977 N N . TRP A 1 121 ? -0.143 -7.829 -11.178 1.00 67.12 121 TRP A N 1
ATOM 978 C CA . TRP A 1 121 ? -0.315 -7.692 -12.622 1.00 67.12 121 TRP A CA 1
ATOM 979 C C . TRP A 1 121 ? 0.310 -6.378 -13.030 1.00 67.12 121 TRP A C 1
ATOM 981 O O . TRP A 1 121 ? -0.037 -5.354 -12.450 1.00 67.12 121 TRP A O 1
ATOM 991 N N . GLY A 1 122 ? 1.241 -6.391 -13.972 1.00 65.19 122 GLY A N 1
ATOM 992 C CA . GLY A 1 122 ? 1.885 -5.167 -14.417 1.00 65.19 122 GLY A CA 1
ATOM 993 C C . GLY A 1 122 ? 1.730 -4.936 -15.905 1.00 65.19 122 GLY A C 1
ATOM 994 O O . GLY A 1 122 ? 1.732 -5.888 -16.681 1.00 65.19 122 GLY A O 1
ATOM 995 N N . ILE A 1 123 ? 1.602 -3.667 -16.279 1.00 66.19 123 ILE A N 1
ATOM 996 C CA . ILE A 1 123 ? 1.687 -3.186 -17.655 1.00 66.19 123 ILE A CA 1
ATOM 997 C C . ILE A 1 123 ? 2.954 -2.347 -17.749 1.00 66.19 123 ILE A C 1
ATOM 999 O O . ILE A 1 123 ? 3.088 -1.357 -17.028 1.00 66.19 123 ILE A O 1
ATOM 1003 N N . VAL A 1 124 ? 3.870 -2.732 -18.630 1.00 69.44 124 VAL A N 1
ATOM 1004 C CA . VAL A 1 124 ? 5.061 -1.937 -18.955 1.00 69.44 124 VAL A CA 1
ATOM 1005 C C . VAL A 1 124 ? 4.880 -1.375 -20.351 1.00 69.44 124 VAL A C 1
ATOM 1007 O O . VAL A 1 124 ? 4.537 -2.119 -21.270 1.00 69.44 124 VAL A O 1
ATOM 1010 N N . THR A 1 125 ? 5.142 -0.082 -20.508 1.00 62.19 125 THR A N 1
ATOM 1011 C CA . THR A 1 125 ? 5.137 0.597 -21.805 1.00 62.19 125 THR A CA 1
ATOM 1012 C C . THR A 1 125 ? 6.519 1.192 -22.049 1.00 62.19 125 THR A C 1
ATOM 1014 O O . THR A 1 125 ? 6.953 2.042 -21.277 1.00 62.19 125 THR A O 1
ATOM 1017 N N . HIS A 1 126 ? 7.187 0.752 -23.119 1.00 60.41 126 HIS A N 1
ATOM 1018 C CA . HIS A 1 126 ? 8.510 1.213 -23.569 1.00 60.41 126 HIS A CA 1
ATOM 1019 C C . HIS A 1 126 ? 9.701 1.002 -22.609 1.00 60.41 126 HIS A C 1
ATOM 1021 O O . HIS A 1 126 ? 10.196 1.932 -21.979 1.00 60.41 126 HIS A O 1
ATOM 1027 N N . ASP A 1 127 ? 10.294 -0.192 -22.672 1.00 58.75 127 ASP A N 1
ATOM 1028 C CA . ASP A 1 127 ? 11.754 -0.337 -22.597 1.00 58.75 127 ASP A CA 1
ATOM 1029 C C . ASP A 1 127 ? 12.193 -1.485 -23.522 1.00 58.75 127 ASP A C 1
ATOM 1031 O O . ASP A 1 127 ? 11.695 -2.607 -23.414 1.00 58.75 127 ASP A O 1
ATOM 1035 N N . GLN A 1 128 ? 13.139 -1.220 -24.431 1.00 55.34 128 GLN A N 1
ATOM 1036 C CA . GLN A 1 128 ? 13.760 -2.235 -25.302 1.00 55.34 128 GLN A CA 1
ATOM 1037 C C . GLN A 1 128 ? 14.523 -3.311 -24.503 1.00 55.34 128 GLN A C 1
ATOM 1039 O O . GLN A 1 128 ? 14.983 -4.301 -25.065 1.00 55.34 128 GLN A O 1
ATOM 1044 N N . ASN A 1 129 ? 14.661 -3.124 -23.190 1.00 56.44 129 ASN A N 1
ATOM 1045 C CA . ASN A 1 129 ? 15.323 -4.027 -22.264 1.00 56.44 129 ASN A CA 1
ATOM 1046 C C . ASN A 1 129 ? 14.361 -4.692 -21.271 1.00 56.44 129 ASN A C 1
ATOM 1048 O O . ASN A 1 129 ? 14.826 -5.169 -20.239 1.00 56.44 129 ASN A O 1
ATOM 1052 N N . ILE A 1 130 ? 13.049 -4.748 -21.536 1.00 56.19 130 ILE A N 1
ATOM 1053 C CA . ILE A 1 130 ? 12.079 -5.340 -20.596 1.00 56.19 130 ILE A CA 1
ATOM 1054 C C . ILE A 1 130 ? 12.475 -6.758 -20.135 1.00 56.19 130 ILE A C 1
ATOM 1056 O O . ILE A 1 130 ? 12.324 -7.104 -18.964 1.00 56.19 130 ILE A O 1
ATOM 1060 N N . GLU A 1 131 ? 13.107 -7.530 -21.024 1.00 55.06 131 GLU A N 1
ATOM 1061 C CA . GLU A 1 131 ? 13.637 -8.873 -20.757 1.00 55.06 131 GLU A CA 1
ATOM 1062 C C . GLU A 1 131 ? 14.778 -8.903 -19.718 1.00 55.06 131 GLU A C 1
ATOM 1064 O O . GLU A 1 131 ? 15.056 -9.947 -19.132 1.00 55.06 131 GLU A O 1
ATOM 1069 N N . LYS A 1 132 ? 15.452 -7.770 -19.475 1.00 55.41 132 LYS A N 1
ATOM 1070 C CA . LYS A 1 132 ? 16.507 -7.624 -18.455 1.00 55.41 132 LYS A CA 1
ATOM 1071 C C . LYS A 1 132 ? 15.950 -7.294 -17.072 1.00 55.41 132 LYS A C 1
ATOM 1073 O O . LYS A 1 132 ? 16.594 -7.613 -16.074 1.00 55.41 132 LYS A O 1
ATOM 1078 N N . TYR A 1 133 ? 14.792 -6.638 -17.005 1.00 51.91 133 TYR A N 1
ATOM 1079 C CA . TYR A 1 133 ? 14.173 -6.210 -15.745 1.00 51.91 133 TYR A CA 1
ATOM 1080 C C . TYR A 1 133 ? 13.250 -7.273 -15.162 1.00 51.91 133 TYR A C 1
ATOM 1082 O O . TYR A 1 133 ? 13.154 -7.408 -13.940 1.00 51.91 133 TYR A O 1
ATOM 1090 N N . PHE A 1 134 ? 12.610 -8.054 -16.030 1.00 53.25 134 PHE A N 1
ATOM 1091 C CA . PHE A 1 134 ? 11.672 -9.090 -15.637 1.00 53.25 134 PHE A CA 1
ATOM 1092 C C . PHE A 1 134 ? 12.214 -10.454 -16.024 1.00 53.25 134 PHE A C 1
ATOM 1094 O O . PHE A 1 134 ? 12.648 -10.685 -17.148 1.00 53.25 134 PHE A O 1
ATOM 1101 N N . ASN A 1 135 ? 12.175 -11.384 -15.073 1.00 53.31 135 ASN A N 1
ATOM 1102 C CA . ASN A 1 135 ? 12.487 -12.771 -15.360 1.00 53.31 135 ASN A CA 1
ATOM 1103 C C . ASN A 1 135 ? 11.451 -13.259 -16.388 1.00 53.31 135 ASN A C 1
ATOM 1105 O O . ASN A 1 135 ? 10.264 -13.326 -16.070 1.00 53.31 135 ASN A O 1
ATOM 1109 N N . LEU A 1 136 ? 11.889 -13.565 -17.615 1.00 47.75 136 LEU A N 1
ATOM 1110 C CA . LEU A 1 136 ? 11.055 -13.903 -18.786 1.00 47.75 136 LEU A CA 1
ATOM 1111 C C . LEU A 1 136 ? 9.990 -14.988 -18.534 1.00 47.75 136 LEU A C 1
ATOM 1113 O O . LEU A 1 136 ? 9.069 -15.151 -19.325 1.00 47.75 136 LEU A O 1
ATOM 1117 N N . LYS A 1 137 ? 10.086 -15.722 -17.421 1.00 49.84 137 LYS A N 1
ATOM 1118 C CA . LYS A 1 137 ? 9.096 -16.709 -16.974 1.00 49.84 137 LYS A CA 1
ATOM 1119 C C . LYS A 1 137 ? 7.769 -16.112 -16.475 1.00 49.84 137 LYS A C 1
ATOM 1121 O O . LYS A 1 137 ? 6.836 -16.885 -16.289 1.00 49.84 137 LYS A O 1
ATOM 1126 N N . CYS A 1 138 ? 7.675 -14.795 -16.260 1.00 56.06 138 CYS A N 1
ATOM 1127 C CA . CYS A 1 138 ? 6.471 -14.135 -15.725 1.00 56.06 138 CYS A CA 1
ATOM 1128 C C . CYS A 1 138 ? 5.736 -13.224 -16.726 1.00 56.06 138 CYS A C 1
ATOM 1130 O O . CYS A 1 138 ? 4.696 -12.660 -16.381 1.00 56.06 138 CYS A O 1
ATOM 1132 N N . ILE A 1 139 ? 6.234 -13.079 -17.961 1.00 59.88 139 ILE A N 1
ATOM 1133 C CA . ILE A 1 139 ? 5.525 -12.344 -19.019 1.00 59.88 139 ILE A CA 1
ATOM 1134 C C . ILE A 1 139 ? 4.401 -13.244 -19.530 1.00 59.88 139 ILE A C 1
ATOM 1136 O O . ILE A 1 139 ? 4.661 -14.283 -20.132 1.00 59.88 139 ILE A O 1
ATOM 1140 N N . SER A 1 140 ? 3.155 -12.869 -19.248 1.00 63.69 140 SER A N 1
ATOM 1141 C CA . SER A 1 140 ? 1.990 -13.674 -19.610 1.00 63.69 140 SER A CA 1
ATOM 1142 C C . SER A 1 140 ? 1.471 -13.333 -21.003 1.00 63.69 140 SER A C 1
ATOM 1144 O O . SER A 1 140 ? 0.931 -14.214 -21.665 1.00 63.69 140 SER A O 1
ATOM 1146 N N . GLU A 1 141 ? 1.630 -12.083 -21.462 1.00 69.69 141 GLU A N 1
ATOM 1147 C CA . GLU A 1 141 ? 1.061 -11.646 -22.740 1.00 69.69 141 GLU A CA 1
ATOM 1148 C C . GLU A 1 141 ? 1.716 -10.360 -23.278 1.00 69.69 141 GLU A C 1
ATOM 1150 O O . GLU A 1 141 ? 1.952 -9.407 -22.534 1.00 69.69 141 GLU A O 1
ATOM 1155 N N . ARG A 1 142 ? 1.992 -10.304 -24.586 1.00 71.44 142 ARG A N 1
ATOM 1156 C CA . ARG A 1 142 ? 2.361 -9.065 -25.290 1.00 71.44 142 ARG A CA 1
ATOM 1157 C C . ARG A 1 142 ? 1.089 -8.467 -25.889 1.00 71.44 142 ARG A C 1
ATOM 1159 O O . ARG A 1 142 ? 0.456 -9.135 -26.700 1.00 71.44 142 ARG A O 1
ATOM 1166 N N . LEU A 1 143 ? 0.733 -7.238 -25.510 1.00 71.19 143 LEU A N 1
ATOM 1167 C CA . LEU A 1 143 ? -0.466 -6.564 -26.027 1.00 71.19 143 LEU A CA 1
ATOM 1168 C C . LEU A 1 143 ? -0.204 -5.881 -27.371 1.00 71.19 143 LEU A C 1
ATOM 1170 O O . LEU A 1 143 ? -1.024 -5.974 -28.280 1.00 71.19 143 LEU A O 1
ATOM 1174 N N . ASP A 1 144 ? 0.942 -5.212 -27.506 1.00 75.56 144 ASP A N 1
ATOM 1175 C CA . ASP A 1 144 ? 1.361 -4.565 -28.751 1.00 75.56 144 ASP A CA 1
ATOM 1176 C C . ASP A 1 144 ? 2.896 -4.506 -28.865 1.00 75.56 144 ASP A C 1
ATOM 1178 O O . ASP A 1 144 ? 3.628 -5.160 -28.115 1.00 75.56 144 ASP A O 1
ATOM 1182 N N . GLU A 1 145 ? 3.413 -3.754 -29.841 1.00 67.25 145 GLU A N 1
ATOM 1183 C CA . GLU A 1 145 ? 4.852 -3.658 -30.085 1.00 67.25 145 GLU A CA 1
ATOM 1184 C C . GLU A 1 145 ? 5.655 -3.183 -28.864 1.00 67.25 145 GLU A C 1
ATOM 1186 O O . GLU A 1 145 ? 6.804 -3.600 -28.697 1.00 67.25 145 GLU A O 1
ATOM 1191 N N . ASN A 1 146 ? 5.030 -2.390 -27.995 1.00 68.31 146 ASN A N 1
ATOM 1192 C CA . ASN A 1 146 ? 5.649 -1.642 -26.908 1.00 68.31 146 ASN A CA 1
ATOM 1193 C C . ASN A 1 146 ? 5.032 -1.916 -25.528 1.00 68.31 146 ASN A C 1
ATOM 1195 O O . ASN A 1 146 ? 5.571 -1.421 -24.535 1.00 68.31 146 ASN A O 1
ATOM 1199 N N . THR A 1 147 ? 3.949 -2.694 -25.464 1.00 69.12 147 THR A N 1
ATOM 1200 C CA . THR A 1 147 ? 3.170 -2.951 -24.251 1.00 69.12 147 THR A CA 1
ATOM 1201 C C . THR A 1 147 ? 3.161 -4.431 -23.885 1.00 69.12 147 THR A C 1
ATOM 1203 O O . THR A 1 147 ? 2.755 -5.290 -24.673 1.00 69.12 147 THR A O 1
ATOM 1206 N N . TYR A 1 148 ? 3.542 -4.725 -22.643 1.00 69.75 148 TYR A N 1
ATOM 1207 C CA . TYR A 1 148 ? 3.588 -6.085 -22.108 1.00 69.75 148 TYR A CA 1
ATOM 1208 C C . TYR A 1 148 ? 2.785 -6.181 -20.820 1.00 69.75 148 TYR A C 1
ATOM 1210 O O . TYR A 1 148 ? 2.889 -5.307 -19.958 1.00 69.75 148 TYR A O 1
ATOM 1218 N N . VAL A 1 149 ? 2.030 -7.270 -20.687 1.00 71.06 149 VAL A N 1
ATOM 1219 C CA . VAL A 1 149 ? 1.350 -7.660 -19.455 1.00 71.06 149 VAL A CA 1
ATOM 1220 C C . VAL A 1 149 ? 2.118 -8.812 -18.833 1.00 71.06 149 VAL A C 1
ATOM 1222 O O . VAL A 1 149 ? 2.387 -9.836 -19.468 1.00 71.06 149 VAL A O 1
ATOM 1225 N N . PHE A 1 150 ? 2.459 -8.651 -17.564 1.00 70.94 150 PHE A N 1
ATOM 1226 C CA . PHE A 1 150 ? 3.063 -9.712 -16.778 1.00 70.94 150 PHE A CA 1
ATOM 1227 C C . PHE A 1 150 ? 2.205 -10.019 -15.559 1.00 70.94 150 PHE A C 1
ATOM 1229 O O . PHE A 1 150 ? 1.557 -9.138 -14.988 1.00 70.94 150 PHE A O 1
ATOM 1236 N N . SER A 1 151 ? 2.217 -11.285 -15.158 1.00 68.31 151 SER A N 1
ATOM 1237 C CA . SER A 1 151 ? 1.589 -11.738 -13.927 1.00 68.31 151 SER A CA 1
ATOM 1238 C C . SER A 1 151 ? 2.640 -12.456 -13.111 1.00 68.31 151 SER A C 1
ATOM 1240 O O . SER A 1 151 ? 3.221 -13.434 -13.583 1.00 68.31 151 SER A O 1
ATOM 1242 N N . ASP A 1 152 ? 2.874 -11.991 -11.893 1.00 65.19 152 ASP A N 1
ATOM 1243 C CA . ASP A 1 152 ? 3.839 -12.631 -11.019 1.00 65.19 152 ASP A CA 1
ATOM 1244 C C . ASP A 1 152 ? 3.236 -12.912 -9.643 1.00 65.19 152 ASP A C 1
ATOM 1246 O O . ASP A 1 152 ? 2.569 -12.067 -9.029 1.00 65.19 152 ASP A O 1
ATOM 1250 N N . ASN A 1 153 ? 3.481 -14.136 -9.183 1.00 59.84 153 ASN A N 1
ATOM 1251 C CA . ASN A 1 153 ? 3.150 -14.608 -7.853 1.00 59.84 153 ASN A CA 1
ATOM 1252 C C . ASN A 1 153 ? 4.414 -14.484 -7.010 1.00 59.84 153 ASN A C 1
ATOM 1254 O O . ASN A 1 153 ? 5.207 -15.418 -6.898 1.00 59.84 153 ASN A O 1
ATOM 1258 N N . PHE A 1 154 ? 4.598 -13.323 -6.394 1.00 56.03 154 PHE A N 1
ATOM 1259 C CA . PHE A 1 154 ? 5.721 -13.135 -5.490 1.00 56.03 154 PHE A CA 1
ATOM 1260 C C . PHE A 1 154 ? 5.265 -13.396 -4.056 1.00 56.03 154 PHE A C 1
ATOM 1262 O O . PHE A 1 154 ? 4.333 -12.730 -3.594 1.00 56.03 154 PHE A O 1
ATOM 1269 N N . PRO A 1 155 ? 5.913 -14.314 -3.319 1.00 53.22 155 PRO A N 1
ATOM 1270 C CA . PRO A 1 155 ? 5.608 -14.494 -1.911 1.00 53.22 155 PRO A CA 1
ATOM 1271 C C . PRO A 1 155 ? 5.909 -13.187 -1.166 1.00 53.22 155 PRO A C 1
ATOM 1273 O O . PRO A 1 155 ? 7.031 -12.680 -1.200 1.00 53.22 155 PRO A O 1
ATOM 1276 N N . ALA A 1 156 ? 4.894 -12.621 -0.511 1.00 55.19 156 ALA A N 1
ATOM 1277 C CA . ALA A 1 156 ? 5.090 -11.493 0.389 1.00 55.19 156 ALA A CA 1
ATOM 1278 C C . ALA A 1 156 ? 5.957 -11.940 1.577 1.00 55.19 156 ALA A C 1
ATOM 1280 O O . ALA A 1 156 ? 5.742 -13.019 2.132 1.00 55.19 156 ALA A O 1
ATOM 1281 N N . ALA A 1 157 ? 6.919 -11.112 1.987 1.00 54.56 157 ALA A N 1
ATOM 1282 C CA . ALA A 1 157 ? 7.645 -11.349 3.225 1.00 54.56 157 ALA A CA 1
ATOM 1283 C C . ALA A 1 157 ? 6.741 -10.964 4.405 1.00 54.56 157 ALA A C 1
ATOM 1285 O O . ALA A 1 157 ? 6.351 -9.801 4.547 1.00 54.56 157 ALA A O 1
ATOM 1286 N N . THR A 1 158 ? 6.388 -11.944 5.236 1.00 55.09 158 THR A N 1
ATOM 1287 C CA . THR A 1 158 ? 5.741 -11.686 6.526 1.00 55.09 158 THR A CA 1
ATOM 1288 C C . THR A 1 158 ? 6.786 -11.110 7.470 1.00 55.09 158 THR A C 1
ATOM 1290 O O . THR A 1 158 ? 7.803 -11.759 7.725 1.00 55.09 158 THR A O 1
ATOM 1293 N N . ILE A 1 159 ? 6.545 -9.906 7.984 1.00 53.88 159 ILE A N 1
ATOM 1294 C CA . ILE A 1 159 ? 7.343 -9.365 9.083 1.00 53.88 159 ILE A CA 1
ATOM 1295 C C . ILE A 1 159 ? 6.675 -9.875 10.361 1.00 53.88 159 ILE A C 1
ATOM 1297 O O . ILE A 1 159 ? 5.500 -9.588 10.584 1.00 53.88 159 ILE A O 1
ATOM 1301 N N . LYS A 1 160 ? 7.391 -10.709 11.122 1.00 43.31 160 LYS A N 1
ATOM 1302 C CA . LYS A 1 160 ? 6.987 -11.143 12.465 1.00 43.31 160 LYS A CA 1
ATOM 1303 C C . LYS A 1 160 ? 7.536 -10.184 13.506 1.00 43.31 160 LYS A C 1
ATOM 1305 O O . LYS A 1 160 ? 8.683 -9.727 13.297 1.00 43.31 160 LYS A O 1
#

Nearest PDB structures (foldseek):
  2bkl-assembly2_B  TM=5.539E-01  e=5.619E-02  Myxococcus xanthus
  8bbg-assembly1_E  TM=3.254E-01  e=2.867E-01  Homo sapiens
  8fh3-assembly1_B  TM=4.732E-01  e=1.200E+00  Homo sapiens
  5o51-assembly1_A  TM=2.128E-01  e=6.202E-02  Aspergillus fumigatus Af293
  8fgw-assembly1_B  TM=2.373E-01  e=1.367E-01  Homo sapiens

Organism: Bursaphelenchus xylophilus (NCBI:txid6326)

Foldseek 3Di:
DDADPVVQKDWDKDWPQPDPQIWIWIWIAHPVGRPIDTQDIDTPNDDRFDFPDWDDADQWIWTWGFDDQKIKIWIAGSVVRWIWIDIDRWGFDDWDDDHQWIWTDTDFWIWIAGNQSQKTKIKGFDDPVVCVVDVPVFFPDDPDPGITIGIDGDDTDTDD